Protein AF-A0A9D6HXK8-F1 (afdb_monomer_lite)

Sequence (84 aa):
MPVLAVAATQAHGITEIRGAEELRTKESDRLSCLVQGLRAMGAQLEELQDGLIISGPTPLRGAVCETRGVQRMAMAFSVASLIA

Secondary structure (DSSP, 8-state):
-HHHHHHHHHSSEEEEE---GGGTSSSS-HHHHHHHHHHHTT-EEEEETTEEEEEE-----------TT-HHHHHHHHHHHTT-

pLDDT: mean 91.58, std 8.64, range [55.12, 98.25]

Structure (mmCIF, N/CA/C/O backbone):
data_AF-A0A9D6HXK8-F1
#
_entry.id   AF-A0A9D6HXK8-F1
#
loop_
_atom_site.group_PDB
_atom_site.id
_atom_site.type_symbol
_atom_site.label_atom_id
_atom_site.label_alt_id
_atom_site.label_comp_id
_atom_sit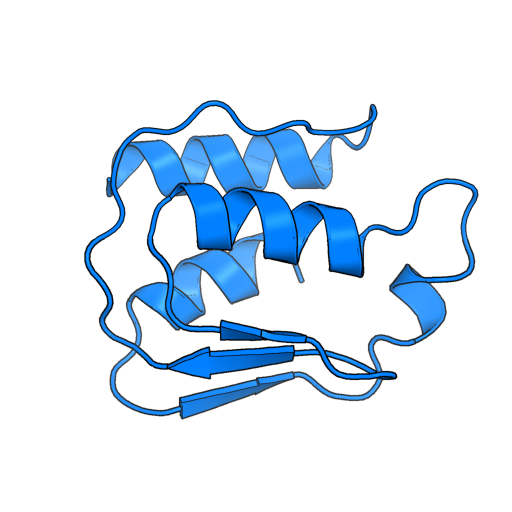e.label_asym_id
_atom_site.label_entity_id
_atom_site.label_seq_id
_atom_site.pdbx_PDB_ins_code
_atom_site.Cartn_x
_atom_site.Cartn_y
_atom_site.Cartn_z
_atom_site.occupancy
_atom_site.B_iso_or_equiv
_atom_site.auth_seq_id
_atom_site.auth_comp_id
_atom_site.auth_asym_id
_atom_site.auth_atom_id
_atom_site.pdbx_PDB_model_num
ATOM 1 N N . MET A 1 1 ? -0.819 -6.118 7.475 1.00 83.06 1 MET A N 1
ATOM 2 C CA . MET A 1 1 ? -1.290 -5.524 6.208 1.00 83.06 1 MET A CA 1
ATOM 3 C C . MET A 1 1 ? -0.255 -4.619 5.529 1.00 83.06 1 MET A C 1
ATOM 5 O O . MET A 1 1 ? 0.056 -4.945 4.398 1.00 83.06 1 MET A O 1
ATOM 9 N N . PRO A 1 2 ? 0.335 -3.564 6.139 1.00 91.56 2 PRO A N 1
ATOM 10 C CA . PRO A 1 2 ? 1.161 -2.601 5.383 1.00 91.56 2 PRO A CA 1
ATOM 11 C C . PRO A 1 2 ? 2.309 -3.223 4.572 1.00 91.56 2 PRO A C 1
ATOM 13 O O . PRO A 1 2 ? 2.438 -2.959 3.386 1.00 91.56 2 PRO A O 1
ATOM 16 N N . VAL A 1 3 ? 3.080 -4.138 5.169 1.00 94.50 3 VAL A N 1
ATOM 17 C CA . VAL A 1 3 ? 4.162 -4.845 4.460 1.00 94.50 3 VAL A CA 1
ATOM 18 C C . VAL A 1 3 ? 3.657 -5.798 3.365 1.00 94.50 3 VAL A C 1
ATOM 20 O O . VAL A 1 3 ? 4.341 -6.000 2.370 1.00 94.50 3 VAL A O 1
ATOM 23 N N . LEU A 1 4 ? 2.445 -6.351 3.506 1.00 95.00 4 LEU A N 1
ATOM 24 C CA . LEU A 1 4 ? 1.838 -7.188 2.464 1.00 95.00 4 LEU A CA 1
ATOM 25 C C . LEU A 1 4 ? 1.479 -6.348 1.239 1.00 95.00 4 LEU A C 1
ATOM 27 O O . LEU A 1 4 ? 1.668 -6.809 0.123 1.00 95.00 4 LEU A O 1
ATOM 31 N N . ALA A 1 5 ? 1.024 -5.108 1.443 1.00 95.75 5 ALA A N 1
ATOM 32 C CA . ALA A 1 5 ? 0.787 -4.184 0.342 1.00 95.75 5 ALA A CA 1
ATOM 33 C C . ALA A 1 5 ? 2.089 -3.856 -0.403 1.00 95.75 5 ALA A C 1
ATOM 35 O O . ALA A 1 5 ? 2.105 -3.879 -1.627 1.00 95.75 5 ALA A O 1
ATOM 36 N N . VAL A 1 6 ? 3.198 -3.646 0.319 1.00 96.94 6 VAL A N 1
ATOM 37 C CA . VAL A 1 6 ? 4.526 -3.472 -0.299 1.00 96.94 6 VAL A CA 1
ATOM 38 C C . VAL A 1 6 ? 4.898 -4.700 -1.133 1.00 96.94 6 VAL A C 1
ATOM 40 O O . VAL A 1 6 ? 5.235 -4.554 -2.302 1.00 96.94 6 VAL A O 1
ATOM 43 N N . ALA A 1 7 ? 4.776 -5.910 -0.582 1.00 97.19 7 ALA A N 1
ATOM 44 C CA . ALA A 1 7 ? 5.071 -7.138 -1.325 1.00 97.19 7 ALA A CA 1
ATOM 45 C C . ALA A 1 7 ? 4.186 -7.295 -2.576 1.00 97.19 7 ALA A C 1
ATOM 47 O O . ALA A 1 7 ? 4.682 -7.652 -3.642 1.00 97.19 7 ALA A O 1
ATOM 48 N N . ALA A 1 8 ? 2.898 -6.960 -2.472 1.00 97.62 8 ALA A N 1
ATOM 49 C CA . ALA A 1 8 ? 1.954 -7.007 -3.583 1.00 97.62 8 ALA A CA 1
ATOM 50 C C . ALA A 1 8 ? 2.323 -6.055 -4.731 1.00 97.62 8 ALA A C 1
ATOM 52 O O . ALA A 1 8 ? 2.073 -6.390 -5.884 1.00 97.62 8 ALA A O 1
ATOM 53 N N . THR A 1 9 ? 2.987 -4.922 -4.455 1.00 97.69 9 THR A N 1
ATOM 54 C CA . THR A 1 9 ? 3.495 -4.049 -5.534 1.00 97.69 9 THR A CA 1
ATOM 55 C C . THR A 1 9 ? 4.529 -4.744 -6.420 1.00 97.69 9 THR A C 1
ATOM 57 O O . THR A 1 9 ? 4.696 -4.344 -7.565 1.00 97.69 9 THR A O 1
ATOM 60 N N . GLN A 1 10 ? 5.202 -5.786 -5.922 1.00 97.94 10 GLN A N 1
ATOM 61 C CA . GLN A 1 10 ? 6.229 -6.542 -6.649 1.00 97.94 10 GLN A CA 1
ATOM 62 C C . GLN A 1 10 ? 5.722 -7.896 -7.171 1.00 97.94 10 GLN A C 1
ATOM 64 O O . GLN A 1 10 ? 6.422 -8.577 -7.920 1.00 97.94 10 GLN A O 1
ATOM 69 N N . ALA A 1 11 ? 4.516 -8.307 -6.778 1.00 97.69 11 ALA A N 1
ATOM 70 C CA . ALA A 1 11 ? 3.901 -9.544 -7.240 1.00 97.69 11 ALA A CA 1
ATOM 71 C C . ALA A 1 11 ? 3.365 -9.380 -8.669 1.00 97.69 11 ALA A C 1
ATOM 73 O O . ALA A 1 11 ? 2.915 -8.303 -9.037 1.00 97.69 11 ALA A O 1
ATOM 74 N N . HIS A 1 12 ? 3.379 -10.445 -9.472 1.00 97.94 12 HIS A N 1
ATOM 75 C CA . HIS A 1 12 ? 2.793 -10.409 -10.813 1.00 97.94 12 HIS A CA 1
ATOM 76 C C . HIS A 1 12 ? 1.273 -10.577 -10.750 1.00 97.94 12 HIS A C 1
ATOM 78 O O . HIS A 1 12 ? 0.783 -11.547 -10.171 1.00 97.94 12 HIS A O 1
ATOM 84 N N . GLY A 1 13 ? 0.543 -9.668 -11.397 1.00 97.06 13 GLY A N 1
ATOM 85 C CA . GLY A 1 13 ? -0.915 -9.690 -11.478 1.00 97.06 13 GLY A CA 1
ATOM 86 C C . GLY A 1 13 ? -1.581 -8.750 -10.475 1.00 97.06 13 GLY A C 1
ATOM 87 O O . GLY A 1 13 ? -1.041 -7.702 -10.124 1.00 97.06 13 GLY A O 1
ATOM 88 N N . ILE A 1 14 ? -2.788 -9.117 -10.045 1.00 98.00 14 ILE A N 1
ATOM 89 C CA . ILE A 1 14 ? -3.628 -8.297 -9.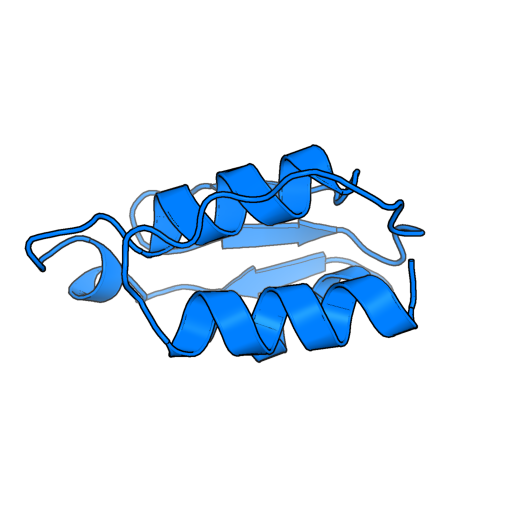169 1.00 98.00 14 ILE A CA 1
ATOM 90 C C . ILE A 1 14 ? -3.714 -8.961 -7.797 1.00 98.00 14 ILE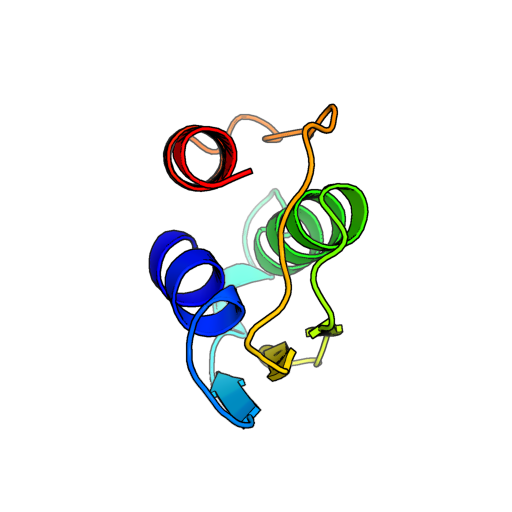 A C 1
ATOM 92 O O . ILE A 1 14 ? -4.089 -10.126 -7.686 1.00 98.00 14 ILE A O 1
ATOM 96 N N . THR A 1 15 ? -3.385 -8.206 -6.751 1.00 98.00 15 THR A N 1
ATOM 97 C CA . THR A 1 15 ? -3.633 -8.594 -5.360 1.00 98.00 15 THR A CA 1
ATOM 98 C C . THR A 1 15 ? -4.802 -7.792 -4.813 1.00 98.00 15 THR A C 1
ATOM 100 O O . THR A 1 15 ? -4.778 -6.563 -4.815 1.00 98.00 15 THR A O 1
ATOM 103 N N . GLU A 1 16 ? -5.804 -8.493 -4.298 1.00 97.06 16 GLU A N 1
ATOM 104 C CA . GLU A 1 16 ? -7.002 -7.906 -3.709 1.00 97.06 16 GLU A CA 1
ATOM 105 C C . GLU A 1 16 ? -7.018 -8.164 -2.200 1.00 97.06 16 GLU A C 1
ATOM 107 O O . GLU A 1 16 ? -6.937 -9.305 -1.746 1.00 97.06 16 GLU A O 1
ATOM 112 N N . ILE A 1 17 ? -7.104 -7.093 -1.411 1.00 94.19 17 ILE A N 1
ATOM 113 C CA . ILE A 1 17 ? -7.240 -7.146 0.046 1.00 94.19 17 ILE A CA 1
ATOM 114 C C . ILE A 1 17 ? -8.644 -6.643 0.393 1.00 94.19 17 ILE A C 1
ATOM 116 O O . ILE A 1 17 ? -9.022 -5.540 -0.006 1.00 94.19 17 ILE A O 1
ATOM 120 N N . ARG A 1 18 ? -9.404 -7.459 1.129 1.00 93.56 18 ARG A N 1
ATOM 121 C CA . ARG A 1 18 ? -10.797 -7.224 1.560 1.00 93.56 18 ARG A CA 1
ATOM 122 C C . ARG A 1 18 ? -10.920 -7.348 3.079 1.00 93.56 18 ARG A C 1
ATOM 124 O O . ARG A 1 18 ? -10.050 -7.947 3.716 1.00 93.56 18 ARG A O 1
ATOM 131 N N . GLY A 1 19 ? -11.998 -6.811 3.652 1.00 89.81 19 GLY A N 1
ATOM 132 C CA . GLY A 1 19 ? -12.299 -6.935 5.088 1.00 89.81 19 GLY A CA 1
ATOM 133 C C . GLY A 1 19 ? -11.334 -6.185 6.019 1.00 89.81 19 GLY A C 1
ATOM 134 O O . GLY A 1 19 ? -11.174 -6.541 7.184 1.00 89.81 19 GLY A O 1
ATOM 135 N N . ALA A 1 20 ? -10.666 -5.150 5.518 1.00 86.69 20 ALA A N 1
ATOM 136 C CA . ALA A 1 20 ? -9.740 -4.285 6.244 1.00 86.69 20 ALA A CA 1
ATOM 137 C C . ALA A 1 20 ? -10.414 -3.024 6.828 1.00 86.69 20 ALA A C 1
ATOM 139 O O . ALA A 1 20 ? -9.727 -2.060 7.169 1.00 86.69 20 ALA A O 1
ATOM 140 N N . GLU A 1 21 ? -11.742 -3.026 6.968 1.00 83.75 21 GLU A N 1
ATOM 141 C CA . GLU A 1 21 ? -12.552 -1.902 7.472 1.00 83.75 21 GLU A CA 1
ATOM 142 C C . GLU A 1 21 ? -12.097 -1.407 8.855 1.00 83.75 21 GLU A C 1
ATOM 144 O O . GLU A 1 21 ? -12.081 -0.204 9.115 1.00 83.75 21 GLU A O 1
ATOM 149 N N . GLU A 1 22 ? -11.630 -2.312 9.725 1.00 81.88 22 GLU A N 1
ATOM 150 C CA . GLU A 1 22 ? -11.097 -1.977 11.057 1.00 81.88 22 GLU A CA 1
ATOM 151 C C . GLU A 1 22 ? -9.888 -1.018 10.994 1.00 81.88 22 GLU A C 1
ATOM 153 O O . GLU A 1 22 ? -9.556 -0.320 11.954 1.00 81.88 22 GLU A O 1
ATOM 158 N N . LEU A 1 23 ? -9.201 -0.941 9.851 1.00 76.25 23 LEU A N 1
ATOM 159 C CA . LEU A 1 23 ? -8.082 -0.015 9.672 1.00 76.25 23 LEU A CA 1
ATOM 160 C C . LEU A 1 23 ? -8.523 1.439 9.473 1.00 76.25 23 LEU A C 1
ATOM 162 O O . LEU A 1 23 ? -7.673 2.330 9.578 1.00 76.25 23 LEU A O 1
ATOM 166 N N . ARG A 1 24 ? -9.820 1.674 9.236 1.00 76.81 24 ARG A N 1
ATOM 167 C CA . ARG A 1 24 ? -10.428 3.009 9.157 1.00 76.81 24 ARG A CA 1
ATOM 168 C C . ARG A 1 24 ? -10.982 3.507 10.497 1.00 76.81 24 ARG A C 1
ATOM 170 O O . ARG A 1 24 ? -11.197 4.702 10.642 1.00 76.81 24 ARG A O 1
ATOM 177 N N . THR A 1 25 ? -11.195 2.637 11.490 1.00 67.81 25 THR A N 1
ATOM 178 C CA . THR A 1 25 ? -11.926 2.970 12.734 1.00 67.81 25 THR A CA 1
ATOM 179 C C . THR A 1 25 ? -11.055 3.443 13.901 1.00 67.81 25 THR A C 1
ATOM 181 O O . THR A 1 25 ? -11.529 3.536 15.032 1.00 67.81 25 THR A O 1
ATOM 184 N N . LYS A 1 26 ? -9.783 3.783 13.667 1.00 55.12 26 LYS A N 1
ATOM 185 C CA . LYS A 1 26 ? -8.921 4.394 14.694 1.00 55.12 26 LYS A CA 1
ATOM 186 C C . LYS A 1 26 ? -8.569 5.823 14.305 1.00 55.12 26 LYS A C 1
ATOM 188 O O . LYS A 1 26 ? -8.620 6.151 13.130 1.00 55.12 26 LYS A O 1
ATOM 193 N N . GLU A 1 27 ? -8.181 6.630 15.293 1.00 56.31 27 GLU A N 1
ATOM 194 C CA . GLU A 1 27 ? -7.830 8.070 15.246 1.00 56.31 27 GLU A CA 1
ATOM 195 C C . GLU A 1 27 ? -6.928 8.528 14.073 1.00 56.31 27 GLU A C 1
ATOM 197 O O . GLU A 1 27 ? -6.765 9.724 13.850 1.00 56.31 27 GLU A O 1
ATOM 202 N N . SER A 1 28 ? -6.393 7.597 13.283 1.00 63.31 28 SER A N 1
ATOM 203 C CA . SER A 1 28 ? -5.743 7.837 12.001 1.00 63.31 28 SER A CA 1
ATOM 204 C C . SER A 1 28 ? -6.254 6.806 10.989 1.00 63.31 28 SER A C 1
ATOM 206 O O . SER A 1 28 ? -6.080 5.608 11.219 1.00 63.31 28 SER A O 1
ATOM 208 N N . ASP A 1 29 ? -6.816 7.243 9.856 1.00 82.94 29 ASP A N 1
ATOM 209 C CA . ASP A 1 29 ? -7.136 6.350 8.732 1.00 82.94 29 ASP A CA 1
ATOM 210 C C . ASP A 1 29 ? -5.832 5.750 8.176 1.00 82.94 29 ASP A C 1
ATOM 212 O O . ASP A 1 29 ? -5.062 6.391 7.447 1.00 82.94 29 ASP A O 1
ATOM 216 N N . ARG A 1 30 ? -5.544 4.512 8.591 1.00 87.88 30 ARG A N 1
ATOM 217 C CA . ARG A 1 30 ? -4.301 3.806 8.253 1.00 87.88 30 ARG A CA 1
ATOM 218 C C . ARG A 1 30 ? -4.321 3.300 6.821 1.00 87.88 30 ARG A C 1
ATOM 220 O O . ARG A 1 30 ? -3.255 3.172 6.222 1.00 87.88 30 ARG A O 1
ATOM 227 N N . LEU A 1 31 ? -5.502 2.996 6.292 1.00 89.38 31 LEU A N 1
ATOM 228 C CA . LEU A 1 31 ? -5.652 2.516 4.927 1.00 89.38 31 LEU A CA 1
ATOM 229 C C . LEU A 1 31 ? -5.311 3.642 3.949 1.00 89.38 31 LEU A C 1
ATOM 231 O O . LEU A 1 31 ? -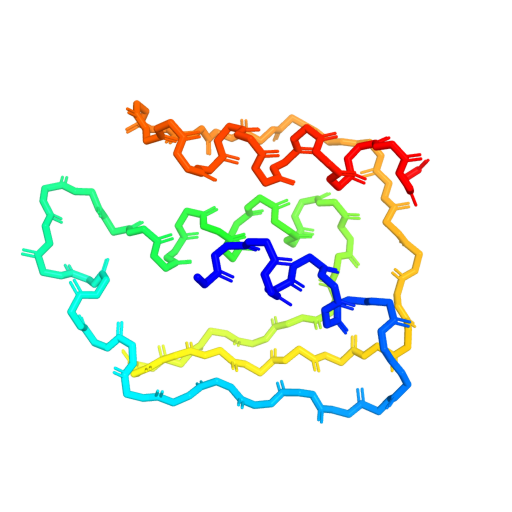4.437 3.464 3.100 1.00 89.38 31 LEU A O 1
ATOM 235 N N . SER A 1 32 ? -5.879 4.829 4.169 1.00 89.69 32 SER A N 1
ATOM 236 C CA . SER A 1 32 ? -5.582 6.004 3.349 1.00 89.69 32 SER A CA 1
ATOM 237 C C . SER A 1 32 ? -4.110 6.427 3.457 1.00 89.69 32 SER A C 1
ATOM 239 O O . SER A 1 32 ? -3.475 6.729 2.450 1.00 89.69 32 SER A O 1
ATOM 241 N N . CYS A 1 33 ? -3.515 6.368 4.657 1.00 91.44 33 CYS A N 1
ATOM 242 C CA . CYS A 1 33 ? -2.084 6.643 4.858 1.00 91.44 33 CYS A CA 1
ATOM 243 C C . CYS A 1 33 ? -1.184 5.723 4.006 1.00 91.44 33 CYS A C 1
ATOM 245 O O . CYS A 1 33 ? -0.281 6.190 3.309 1.00 91.44 33 CYS A O 1
ATOM 247 N N . LEU A 1 34 ? -1.469 4.416 4.001 1.00 93.19 34 LEU A N 1
ATOM 248 C CA . LEU A 1 34 ? -0.733 3.441 3.194 1.00 93.19 34 LEU A CA 1
ATOM 249 C C . LEU A 1 34 ? -0.887 3.696 1.692 1.00 93.19 34 LEU A C 1
ATOM 251 O O . LEU A 1 34 ? 0.104 3.680 0.964 1.00 93.19 34 LEU A O 1
ATOM 255 N N . VAL A 1 35 ? -2.125 3.930 1.248 1.00 94.50 35 VAL A N 1
ATOM 256 C CA . VAL A 1 35 ? -2.468 4.221 -0.150 1.00 94.50 35 VAL A CA 1
ATOM 257 C C . VAL A 1 35 ? -1.713 5.452 -0.634 1.00 94.50 35 VAL A C 1
ATOM 259 O O . VAL A 1 35 ? -1.080 5.401 -1.685 1.00 94.50 35 VAL A O 1
ATOM 262 N N . GLN A 1 36 ? -1.736 6.542 0.138 1.00 94.81 36 GLN A N 1
ATOM 263 C CA . GLN A 1 36 ? -1.063 7.791 -0.221 1.00 94.81 36 GLN A CA 1
ATOM 264 C C . GLN A 1 36 ? 0.453 7.607 -0.329 1.00 94.81 36 GLN A C 1
ATOM 266 O O . GLN A 1 36 ? 1.037 8.032 -1.324 1.00 94.81 36 GLN A O 1
ATOM 271 N N . GLY A 1 37 ? 1.081 6.932 0.640 1.00 95.56 37 GLY A N 1
ATOM 272 C CA . GLY A 1 37 ? 2.525 6.682 0.610 1.00 95.56 37 GLY A CA 1
ATOM 273 C C . GLY A 1 37 ? 2.949 5.797 -0.563 1.00 95.56 37 GLY A C 1
ATOM 274 O O . GLY A 1 37 ? 3.824 6.174 -1.338 1.00 95.56 37 GLY A O 1
ATOM 275 N N . LEU A 1 38 ? 2.283 4.656 -0.769 1.00 96.56 38 LEU A N 1
ATOM 276 C CA . LEU A 1 38 ? 2.611 3.760 -1.884 1.00 96.56 38 LEU A CA 1
ATOM 277 C C . LEU A 1 38 ? 2.336 4.404 -3.249 1.00 96.56 38 LEU A C 1
ATOM 279 O O . LEU A 1 38 ? 3.133 4.242 -4.172 1.00 96.56 38 LEU A O 1
ATOM 283 N N . ARG A 1 39 ? 1.255 5.181 -3.375 1.00 96.69 39 ARG A N 1
ATOM 284 C CA . ARG A 1 39 ? 0.965 5.945 -4.596 1.00 96.69 39 ARG A CA 1
ATOM 285 C C . ARG A 1 39 ? 2.028 7.014 -4.856 1.00 96.69 39 ARG A C 1
ATOM 287 O O . ARG A 1 39 ? 2.429 7.182 -6.003 1.00 96.69 39 ARG A O 1
ATOM 294 N N . ALA A 1 40 ? 2.529 7.690 -3.819 1.00 96.88 40 ALA A N 1
ATOM 295 C CA . ALA A 1 40 ? 3.636 8.640 -3.949 1.00 96.88 40 ALA A CA 1
ATOM 296 C C . ALA A 1 40 ? 4.932 7.961 -4.426 1.00 96.88 40 ALA A C 1
ATOM 298 O O . ALA A 1 40 ? 5.677 8.547 -5.207 1.00 96.88 40 ALA A O 1
ATOM 299 N N . MET A 1 41 ? 5.160 6.707 -4.024 1.00 97.56 41 MET A N 1
ATOM 300 C CA . MET A 1 41 ? 6.263 5.871 -4.517 1.00 97.56 41 MET A CA 1
ATOM 301 C C . MET A 1 41 ? 6.022 5.294 -5.924 1.00 97.56 41 MET A C 1
ATOM 303 O O . MET A 1 41 ? 6.881 4.589 -6.447 1.00 97.56 41 MET A O 1
ATOM 307 N N . GLY A 1 42 ? 4.879 5.585 -6.555 1.00 97.31 42 GLY A N 1
ATOM 308 C CA . GLY A 1 42 ? 4.560 5.176 -7.924 1.00 97.31 42 GLY A CA 1
ATOM 309 C C . GLY A 1 42 ? 3.800 3.856 -8.060 1.00 97.31 42 GLY A C 1
ATOM 310 O O . GLY A 1 42 ? 3.589 3.413 -9.185 1.00 97.31 42 GLY A O 1
ATOM 311 N N . ALA A 1 43 ? 3.368 3.232 -6.960 1.00 97.69 43 ALA A N 1
ATOM 312 C CA . ALA A 1 43 ? 2.614 1.981 -7.007 1.00 97.69 43 ALA A CA 1
ATOM 313 C C . ALA A 1 43 ? 1.236 2.148 -7.678 1.00 97.69 43 ALA A C 1
ATOM 315 O O . ALA A 1 43 ? 0.523 3.127 -7.434 1.00 97.69 43 ALA A O 1
ATOM 316 N N . GLN A 1 44 ? 0.827 1.152 -8.470 1.00 97.44 44 GLN A N 1
ATOM 317 C CA . GLN A 1 44 ? -0.509 1.092 -9.065 1.00 97.44 44 GLN A CA 1
ATOM 318 C C . GLN A 1 44 ? -1.489 0.413 -8.108 1.00 97.44 44 GLN A C 1
ATOM 320 O O . GLN A 1 44 ? -1.465 -0.804 -7.924 1.00 97.44 44 GLN A O 1
ATOM 325 N N . LEU A 1 45 ? -2.350 1.209 -7.478 1.00 96.38 45 LEU A N 1
ATOM 326 C CA . LEU A 1 45 ? -3.315 0.711 -6.505 1.00 96.38 45 LEU A CA 1
ATOM 327 C C . LEU A 1 45 ? -4.583 1.562 -6.420 1.00 96.38 45 LEU A C 1
ATOM 329 O O . LEU A 1 45 ? -4.558 2.795 -6.548 1.00 96.38 45 LEU A O 1
ATOM 333 N N . GLU A 1 46 ? -5.678 0.871 -6.137 1.00 95.94 46 GLU A N 1
ATOM 334 C CA . GLU A 1 46 ? -7.011 1.408 -5.909 1.00 95.94 46 GLU A CA 1
ATOM 335 C C . GLU A 1 46 ? -7.397 1.202 -4.443 1.00 95.94 46 GLU A C 1
ATOM 337 O O . GLU A 1 46 ? -7.218 0.124 -3.873 1.00 95.94 46 GLU A O 1
ATOM 342 N N . GLU A 1 47 ? -7.898 2.264 -3.820 1.00 94.69 47 GLU A N 1
ATOM 343 C CA . GLU A 1 47 ? -8.418 2.219 -2.458 1.00 94.69 47 GLU A CA 1
ATOM 344 C C . GLU A 1 47 ? -9.899 1.864 -2.508 1.00 94.69 47 GLU A C 1
ATOM 346 O O . GLU A 1 47 ? -10.656 2.454 -3.274 1.00 94.69 47 GLU A O 1
ATOM 351 N N . LEU A 1 48 ? -10.313 0.931 -1.659 1.00 92.56 48 LEU A N 1
ATOM 352 C CA . LEU A 1 48 ? -11.700 0.514 -1.531 1.00 92.56 48 LEU A CA 1
ATOM 353 C C . LEU A 1 48 ? -12.211 0.801 -0.131 1.00 92.56 48 LEU A C 1
ATOM 355 O O . LEU A 1 48 ? -11.441 1.042 0.802 1.00 92.56 48 LEU A O 1
ATOM 359 N N . GLN A 1 49 ? -13.528 0.756 0.033 1.00 88.00 49 GLN A N 1
ATOM 360 C CA . GLN A 1 49 ? -14.155 1.020 1.323 1.00 88.00 49 GLN A CA 1
ATOM 361 C C . GLN A 1 49 ? -13.658 0.049 2.406 1.00 88.00 49 GLN A C 1
ATOM 363 O O . GLN A 1 49 ? -13.327 0.488 3.508 1.00 88.00 49 GLN A O 1
ATOM 368 N N . ASP A 1 50 ? -13.506 -1.228 2.058 1.00 89.75 50 ASP A N 1
ATOM 369 C CA . ASP A 1 50 ? -13.089 -2.310 2.948 1.00 89.75 50 ASP A CA 1
ATOM 370 C C . ASP A 1 50 ? -11.658 -2.807 2.684 1.00 89.75 50 ASP A C 1
ATOM 372 O O . ASP A 1 50 ? -11.259 -3.839 3.217 1.00 89.75 50 ASP A O 1
ATOM 376 N N . GLY A 1 51 ? -10.857 -2.120 1.866 1.00 92.69 51 GLY A N 1
ATOM 377 C CA . GLY A 1 51 ? -9.526 -2.620 1.536 1.00 92.69 51 GLY A CA 1
ATOM 378 C C . GLY A 1 51 ? -8.846 -1.934 0.363 1.00 92.69 51 GLY A C 1
ATOM 379 O O . GLY A 1 51 ? -8.909 -0.716 0.219 1.00 92.69 51 GLY A O 1
ATOM 380 N N . LEU A 1 52 ? -8.114 -2.711 -0.436 1.00 95.12 52 LEU A N 1
ATOM 381 C CA . LEU A 1 52 ? -7.290 -2.185 -1.521 1.00 95.12 52 LEU A CA 1
ATOM 382 C C . LEU A 1 52 ? -7.048 -3.223 -2.624 1.00 95.12 52 LEU A C 1
ATOM 384 O O . LEU A 1 52 ? -6.941 -4.419 -2.353 1.00 95.12 52 LEU A O 1
ATOM 388 N N . ILE A 1 53 ? -6.924 -2.747 -3.860 1.00 97.50 53 ILE A N 1
ATOM 389 C CA . ILE A 1 53 ? -6.490 -3.531 -5.021 1.00 97.50 53 ILE A CA 1
ATOM 390 C C . ILE A 1 53 ? -5.119 -3.012 -5.436 1.00 97.50 53 ILE A C 1
ATOM 392 O O . ILE A 1 53 ? -4.939 -1.808 -5.592 1.00 97.50 53 ILE A O 1
ATOM 396 N N . ILE A 1 54 ? -4.149 -3.903 -5.614 1.00 98.19 54 ILE A N 1
ATOM 397 C CA . ILE A 1 54 ? -2.788 -3.563 -6.038 1.00 98.19 54 ILE A CA 1
ATOM 398 C C . ILE A 1 54 ? -2.477 -4.321 -7.320 1.00 98.19 54 ILE A C 1
ATOM 400 O O . ILE A 1 54 ? -2.636 -5.539 -7.371 1.00 98.19 54 ILE A O 1
ATOM 404 N N . SER A 1 55 ? -2.004 -3.600 -8.332 1.00 98.25 55 SER A N 1
ATOM 405 C CA . SER A 1 55 ? -1.511 -4.175 -9.582 1.00 98.25 55 SER A CA 1
ATOM 406 C C . SER A 1 55 ? 0.014 -4.161 -9.586 1.00 98.25 55 SER A C 1
ATOM 408 O O . SER A 1 55 ? 0.642 -3.121 -9.371 1.00 98.25 55 SER A O 1
ATOM 410 N N . GLY A 1 56 ? 0.615 -5.322 -9.823 1.00 95.56 56 GLY A N 1
ATOM 411 C CA . GLY A 1 56 ? 2.059 -5.481 -9.905 1.00 95.56 56 GLY A CA 1
ATOM 412 C C . GLY A 1 56 ? 2.501 -6.364 -11.084 1.00 95.56 56 GLY A C 1
ATOM 413 O O . GLY A 1 56 ? 1.680 -7.023 -11.730 1.00 95.56 56 GLY A O 1
ATOM 414 N N . PRO A 1 57 ? 3.811 -6.396 -11.376 1.00 97.31 57 PRO A N 1
ATOM 415 C CA . PRO A 1 57 ? 4.853 -5.668 -10.661 1.00 97.31 57 PRO A CA 1
ATOM 416 C C . PRO A 1 57 ? 4.884 -4.183 -11.060 1.00 97.31 57 PRO A C 1
ATOM 418 O O . PRO A 1 57 ? 4.731 -3.837 -12.229 1.00 97.31 57 PRO A O 1
ATOM 421 N N . THR A 1 58 ? 5.119 -3.304 -10.087 1.00 96.94 58 THR A N 1
ATOM 422 C CA . THR A 1 58 ? 5.347 -1.871 -10.294 1.00 96.94 58 THR A CA 1
ATOM 423 C C . THR A 1 58 ? 6.693 -1.485 -9.670 1.00 96.94 58 THR A C 1
ATOM 425 O O . THR A 1 58 ? 6.852 -1.645 -8.456 1.00 96.94 58 THR A O 1
ATOM 428 N N . PRO A 1 59 ? 7.665 -0.965 -10.446 1.00 96.25 59 PRO A N 1
ATOM 429 C CA . PRO A 1 59 ? 8.912 -0.460 -9.885 1.00 96.25 59 PRO A CA 1
ATOM 430 C C . PRO A 1 59 ? 8.617 0.774 -9.031 1.00 96.25 59 PRO A C 1
ATOM 432 O O . PRO A 1 59 ? 8.079 1.770 -9.526 1.00 96.25 59 PRO A O 1
ATOM 435 N N . LEU A 1 60 ? 8.947 0.685 -7.745 1.00 97.56 60 LEU A N 1
ATOM 436 C CA . LEU A 1 60 ? 8.799 1.803 -6.822 1.00 97.56 60 LEU A CA 1
ATOM 437 C C . LEU A 1 60 ? 9.902 2.835 -7.060 1.00 97.56 60 LEU A C 1
ATOM 439 O O . LEU A 1 60 ? 10.896 2.559 -7.724 1.00 97.56 60 LEU A O 1
ATOM 443 N N . ARG A 1 61 ? 9.683 4.046 -6.550 1.00 97.19 61 ARG A N 1
ATOM 444 C CA . ARG A 1 61 ? 10.650 5.146 -6.556 1.00 97.19 61 ARG A CA 1
ATOM 445 C C . ARG A 1 61 ? 10.683 5.811 -5.189 1.00 97.19 61 ARG A C 1
ATOM 447 O O . ARG A 1 61 ? 9.694 5.794 -4.453 1.00 97.19 61 ARG A O 1
ATOM 454 N N . GLY A 1 62 ? 11.813 6.432 -4.863 1.00 95.31 62 GLY A N 1
ATOM 455 C CA . GLY A 1 62 ? 11.943 7.234 -3.649 1.00 95.31 62 GLY A CA 1
ATOM 456 C C . GLY A 1 62 ? 10.896 8.354 -3.586 1.00 95.31 62 GLY A C 1
ATOM 457 O O . GLY A 1 62 ? 10.718 9.101 -4.547 1.00 95.31 62 GLY A O 1
ATOM 458 N N . ALA A 1 63 ? 10.218 8.479 -2.443 1.00 95.50 63 ALA A N 1
ATOM 459 C CA . ALA A 1 63 ? 9.220 9.515 -2.191 1.00 95.50 63 ALA A CA 1
ATOM 460 C C . ALA A 1 63 ? 9.170 9.893 -0.705 1.00 95.50 63 ALA A C 1
ATOM 462 O O . ALA A 1 63 ? 9.502 9.093 0.172 1.00 95.50 63 ALA A O 1
ATOM 463 N N . VAL A 1 64 ? 8.704 11.109 -0.414 1.00 93.94 64 VAL A N 1
ATOM 464 C CA . VAL A 1 64 ? 8.408 11.538 0.958 1.00 93.94 64 VAL A CA 1
ATOM 465 C C . VAL A 1 64 ? 7.034 10.994 1.345 1.00 93.94 64 VAL A C 1
ATOM 467 O O . VAL A 1 64 ? 6.028 11.374 0.751 1.00 93.94 64 VAL A O 1
ATOM 470 N N . CYS A 1 65 ? 6.996 10.102 2.336 1.00 92.25 65 CYS A N 1
ATOM 471 C CA . CYS A 1 65 ? 5.767 9.467 2.812 1.00 92.25 65 CYS A CA 1
ATOM 472 C C . CYS A 1 65 ? 5.457 9.900 4.249 1.00 92.25 65 CYS A C 1
ATOM 474 O O . CYS A 1 65 ? 6.312 9.817 5.132 1.00 92.25 65 CYS A O 1
ATOM 476 N N . GLU A 1 66 ? 4.220 10.321 4.507 1.00 90.12 66 GLU A N 1
ATOM 477 C CA . GLU A 1 66 ? 3.759 10.652 5.854 1.00 90.12 66 GLU A CA 1
ATOM 478 C C . GLU A 1 66 ? 3.328 9.379 6.597 1.00 90.12 66 GLU A C 1
ATOM 480 O O . GLU A 1 66 ? 2.563 8.576 6.076 1.00 90.12 66 GLU A O 1
ATOM 485 N N . THR A 1 67 ? 3.802 9.174 7.830 1.00 85.38 67 THR A N 1
ATOM 486 C CA . THR A 1 67 ? 3.494 7.963 8.622 1.00 85.38 67 THR A CA 1
ATOM 487 C C . THR A 1 67 ? 2.404 8.181 9.671 1.00 85.38 67 THR A C 1
ATOM 489 O O . THR A 1 67 ? 1.911 7.211 10.252 1.00 85.38 67 THR A O 1
ATOM 492 N N . ARG A 1 68 ? 2.030 9.443 9.932 1.00 85.69 68 ARG A N 1
ATOM 493 C CA . ARG A 1 68 ? 1.006 9.871 10.908 1.00 85.69 68 ARG A CA 1
ATOM 494 C C . ARG A 1 68 ? 1.148 9.220 12.292 1.00 85.69 68 ARG A C 1
ATOM 496 O O . ARG A 1 68 ? 0.160 8.827 12.907 1.00 85.69 68 ARG A O 1
ATOM 503 N N . GLY A 1 69 ? 2.389 9.039 12.753 1.00 81.44 69 GLY A N 1
ATOM 504 C CA . GLY A 1 69 ? 2.699 8.431 14.056 1.00 81.44 69 GLY A CA 1
ATOM 505 C C . GLY A 1 69 ? 2.482 6.913 14.133 1.00 81.44 69 GLY A C 1
ATOM 506 O O . GLY A 1 69 ? 2.597 6.325 15.206 1.00 81.44 69 GLY A O 1
ATOM 507 N N . VAL A 1 70 ? 2.187 6.242 13.015 1.00 84.50 70 VAL A N 1
ATOM 508 C CA . VAL A 1 70 ? 1.933 4.797 12.987 1.00 84.50 70 VAL A CA 1
ATOM 509 C C . VAL A 1 70 ? 3.228 4.044 12.679 1.00 84.50 70 VAL A C 1
ATOM 511 O O . VAL A 1 70 ? 3.657 3.957 11.529 1.00 84.50 70 VAL A O 1
ATOM 514 N N . GLN A 1 71 ? 3.819 3.411 13.698 1.00 88.69 71 GLN A N 1
ATOM 515 C CA . GLN A 1 71 ? 5.088 2.668 13.580 1.00 88.69 71 GLN A CA 1
ATOM 516 C C . GLN A 1 71 ? 5.068 1.614 12.458 1.00 88.69 71 GLN A C 1
ATOM 518 O O . GLN A 1 71 ? 6.051 1.433 11.743 1.00 88.69 71 GLN A O 1
ATOM 523 N N . ARG A 1 72 ? 3.927 0.938 12.255 1.00 90.00 72 ARG A N 1
ATOM 524 C CA . ARG A 1 72 ? 3.769 -0.061 11.183 1.00 90.00 72 ARG A CA 1
ATOM 525 C C . ARG A 1 72 ? 3.858 0.540 9.772 1.00 90.00 72 ARG A C 1
ATOM 527 O O . ARG A 1 72 ? 4.273 -0.181 8.872 1.00 90.00 72 ARG A O 1
ATOM 534 N N . MET A 1 73 ? 3.493 1.812 9.578 1.00 91.56 73 MET A N 1
ATOM 535 C CA . MET A 1 73 ? 3.648 2.506 8.289 1.00 91.56 73 MET A CA 1
ATOM 536 C C . MET A 1 73 ? 5.098 2.895 8.053 1.00 91.56 73 MET A C 1
ATOM 538 O O . MET A 1 73 ? 5.627 2.617 6.985 1.00 91.56 73 MET A O 1
ATOM 542 N N . ALA A 1 74 ? 5.759 3.441 9.080 1.00 92.56 74 ALA A N 1
ATOM 543 C CA . ALA A 1 74 ? 7.178 3.775 9.010 1.00 92.56 74 ALA A CA 1
ATOM 544 C C . ALA A 1 74 ? 8.016 2.560 8.586 1.00 92.56 74 ALA A C 1
ATOM 546 O O . ALA A 1 74 ? 8.736 2.629 7.599 1.00 92.56 74 ALA A O 1
ATOM 547 N N . MET A 1 75 ? 7.833 1.417 9.257 1.00 94.62 75 MET A N 1
ATOM 548 C CA . MET A 1 75 ? 8.545 0.183 8.906 1.00 94.62 75 MET A CA 1
ATOM 549 C C . MET A 1 75 ? 8.238 -0.289 7.478 1.00 94.62 75 MET A C 1
ATOM 551 O O . MET A 1 75 ? 9.149 -0.695 6.762 1.00 94.62 75 MET A O 1
ATOM 555 N N . ALA A 1 76 ? 6.974 -0.228 7.043 1.00 95.06 76 ALA A N 1
ATOM 556 C CA . ALA A 1 76 ? 6.596 -0.658 5.699 1.00 95.06 76 ALA A CA 1
ATOM 557 C C . ALA A 1 76 ? 7.205 0.236 4.608 1.00 95.06 76 ALA A C 1
ATOM 559 O O . ALA A 1 76 ? 7.750 -0.289 3.641 1.00 95.06 76 ALA A O 1
ATOM 560 N N . PHE A 1 77 ? 7.178 1.560 4.779 1.00 95.62 77 PHE A N 1
ATOM 561 C CA . PHE A 1 77 ? 7.795 2.488 3.830 1.00 95.62 77 PHE A CA 1
ATOM 562 C C . PHE A 1 77 ? 9.322 2.384 3.824 1.00 95.62 77 PHE A C 1
ATOM 564 O O . PHE A 1 77 ? 9.925 2.469 2.759 1.00 95.62 77 PHE A O 1
ATOM 571 N N . SER A 1 78 ? 9.955 2.108 4.969 1.00 95.62 78 SER A N 1
ATOM 572 C CA . SER A 1 78 ? 11.391 1.812 5.002 1.00 95.62 78 SER A CA 1
ATOM 573 C C . SER A 1 78 ? 11.730 0.565 4.186 1.00 95.62 78 SER A C 1
ATOM 575 O O . SER A 1 78 ? 12.656 0.608 3.384 1.00 95.62 78 SER A O 1
ATOM 577 N N . VAL A 1 79 ? 10.958 -0.521 4.311 1.00 96.44 79 VAL A N 1
ATOM 578 C CA . VAL A 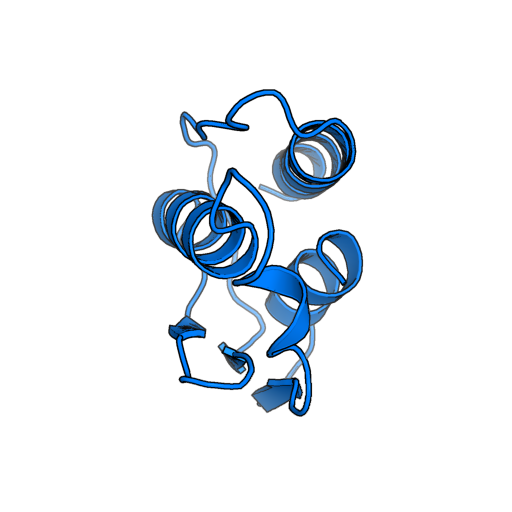1 79 ? 11.156 -1.716 3.469 1.00 96.44 79 VAL A CA 1
ATOM 579 C C . VAL A 1 79 ? 10.920 -1.392 1.994 1.00 96.44 79 VAL A C 1
ATOM 581 O O . VAL A 1 79 ? 11.729 -1.777 1.157 1.00 96.44 79 VAL A O 1
ATOM 584 N N . ALA A 1 80 ? 9.862 -0.642 1.677 1.00 96.62 80 ALA A N 1
ATOM 585 C CA . ALA A 1 80 ? 9.575 -0.215 0.310 1.00 96.62 80 ALA A CA 1
ATOM 586 C C . ALA A 1 80 ? 10.726 0.607 -0.296 1.00 96.62 80 ALA A C 1
ATOM 588 O O . ALA A 1 80 ? 11.039 0.437 -1.466 1.00 96.62 80 ALA A O 1
ATOM 589 N N . SER A 1 81 ? 11.398 1.455 0.493 1.00 95.81 81 SER A N 1
ATOM 590 C CA . SER A 1 81 ? 12.525 2.266 0.009 1.00 95.81 81 SER A CA 1
ATOM 591 C C . SER A 1 81 ? 13.778 1.463 -0.346 1.00 95.81 81 SER A C 1
ATOM 593 O O . SER A 1 81 ? 14.596 1.946 -1.117 1.00 95.81 81 SER A O 1
ATOM 595 N N . LEU A 1 82 ? 13.934 0.243 0.183 1.00 96.31 82 LEU A N 1
ATOM 596 C CA . LEU A 1 82 ? 15.074 -0.625 -0.143 1.00 96.31 82 LEU A CA 1
ATOM 597 C C . LEU A 1 82 ? 14.955 -1.266 -1.531 1.00 96.31 82 LEU A C 1
ATOM 599 O O . LEU A 1 82 ? 15.942 -1.775 -2.053 1.00 96.31 82 LEU A O 1
ATOM 603 N N . ILE A 1 83 ? 13.745 -1.279 -2.091 1.00 95.06 83 ILE A N 1
ATOM 604 C CA . ILE A 1 83 ? 13.417 -1.866 -3.397 1.00 95.06 83 ILE A CA 1
ATOM 605 C C . ILE A 1 83 ? 12.952 -0.805 -4.408 1.00 95.06 83 ILE A C 1
ATOM 607 O O . ILE A 1 83 ? 12.416 -1.156 -5.459 1.00 95.06 83 ILE A O 1
ATOM 611 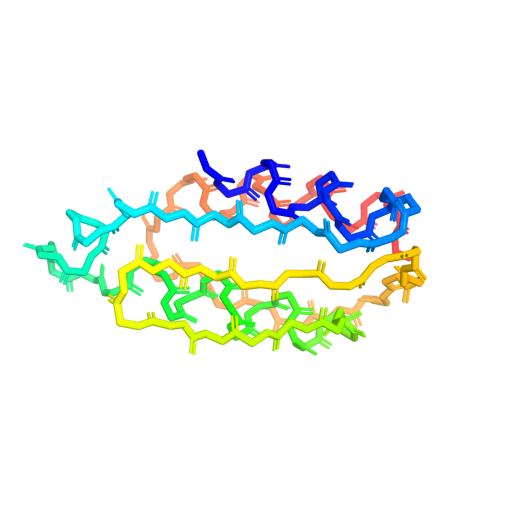N N . ALA A 1 84 ? 13.094 0.473 -4.049 1.00 86.62 84 ALA A N 1
ATOM 612 C CA . ALA A 1 84 ? 12.705 1.634 -4.841 1.00 86.62 84 ALA A CA 1
ATOM 613 C C . ALA A 1 84 ? 13.880 2.237 -5.624 1.00 86.62 84 ALA A C 1
ATOM 615 O O . ALA A 1 84 ? 15.043 1.880 -5.331 1.00 86.62 84 ALA A O 1
#

Foldseek 3Di:
DLLVLLVLLADAAKDWDFQQQVCCPDPDNQQVLSVVLQVQQVWDKDADNGHIMGHDPDQGHDGDGDRVPPPSNVVNSVVSHVRD

Radius of gyration: 11.59 Å; chains: 1; bounding box: 29×22×27 Å